Protein AF-A0A1H0BZW8-F1 (afdb_monomer)

Foldseek 3Di:
DDDDDDPQLQVQLVVCCVVVVDDSVVSSQVSRCVVVQHQEDEDQPDDAQDQDPVRYGYHHPVD

Radius of gyration: 10.89 Å; Cα contacts (8 Å, |Δi|>4): 82; chains: 1; bounding box: 21×22×30 Å

InterPro domains:
  IPR002716 PIN domain [PF01850] (2-45)
  IPR029060 PIN-like domain superfamily [SSF88723] (2-59)

Secondary structure (DSSP, 8-state):
------HHHHHHHHHHHHHH---HHHHHHHHHHHHTT-SEEE-SSS-TT-EETTTEEEE-TT-

Mean predicted aligned error: 2.76 Å

pLDDT: mean 94.01, std 5.22, range [66.94, 97.56]

Structure (mmCIF, N/CA/C/O backbone):
data_AF-A0A1H0BZW8-F1
#
_entry.id   AF-A0A1H0BZW8-F1
#
loop_
_atom_site.group_PDB
_atom_site.id
_atom_site.type_symbol
_atom_site.label_atom_id
_atom_site.label_alt_id
_atom_site.label_comp_id
_atom_site.label_asym_id
_atom_site.label_entity_id
_atom_site.label_seq_id
_atom_site.pdbx_PDB_ins_code
_atom_site.Cartn_x
_atom_site.Cartn_y
_atom_site.Cartn_z
_atom_site.occupancy
_atom_site.B_iso_or_equiv
_atom_site.auth_seq_id
_atom_site.auth_comp_id
_atom_site.auth_asym_id
_atom_site.auth_atom_id
_atom_site.pdbx_PDB_model_num
ATOM 1 N N . MET A 1 1 ? -2.701 -11.836 -4.610 1.00 66.94 1 MET A N 1
ATOM 2 C CA . MET A 1 1 ? -2.956 -11.604 -6.050 1.00 66.94 1 MET A CA 1
ATOM 3 C C . MET A 1 1 ? -1.608 -11.447 -6.731 1.00 66.94 1 MET A C 1
ATOM 5 O O . MET A 1 1 ? -0.738 -10.823 -6.140 1.00 66.94 1 MET A O 1
ATOM 9 N N . VAL A 1 2 ? -1.411 -12.032 -7.911 1.00 84.00 2 VAL A N 1
ATOM 10 C CA . VAL A 1 2 ? -0.209 -11.770 -8.714 1.00 84.00 2 VAL A CA 1
ATOM 11 C C . VAL A 1 2 ? -0.581 -10.703 -9.731 1.00 84.00 2 VAL A C 1
ATOM 13 O O . VAL A 1 2 ? -1.534 -10.893 -10.482 1.00 84.00 2 VAL A O 1
ATOM 16 N N . VAL A 1 3 ? 0.137 -9.583 -9.722 1.00 89.62 3 VAL A N 1
ATOM 17 C CA . VAL A 1 3 ? -0.070 -8.473 -10.657 1.00 89.62 3 VAL A CA 1
ATOM 18 C C . VAL A 1 3 ? 1.234 -8.190 -11.403 1.00 89.62 3 VAL A C 1
ATOM 20 O O . VAL A 1 3 ? 2.309 -8.332 -10.814 1.00 89.62 3 VAL A O 1
ATOM 23 N N . PRO A 1 4 ? 1.180 -7.829 -12.695 1.00 91.00 4 PRO A N 1
ATOM 24 C CA . PRO A 1 4 ? 2.371 -7.443 -13.435 1.00 91.00 4 PRO A CA 1
ATOM 25 C C . PRO A 1 4 ? 2.910 -6.109 -12.914 1.00 91.00 4 PRO A C 1
ATOM 27 O O . PRO A 1 4 ? 2.149 -5.188 -12.620 1.00 91.00 4 PRO A O 1
ATOM 30 N N . LEU A 1 5 ? 4.234 -5.991 -12.840 1.00 91.88 5 LEU A N 1
ATOM 31 C CA . LEU A 1 5 ? 4.881 -4.734 -12.490 1.00 91.88 5 LEU A CA 1
ATOM 32 C C . LEU A 1 5 ? 4.851 -3.782 -13.692 1.00 91.88 5 LEU A C 1
ATOM 34 O O . LEU A 1 5 ? 5.416 -4.087 -14.742 1.00 91.88 5 LEU A O 1
ATOM 38 N N . THR A 1 6 ? 4.225 -2.620 -13.526 1.00 94.88 6 THR A N 1
ATOM 39 C CA . THR A 1 6 ? 4.181 -1.559 -14.540 1.00 94.88 6 THR A CA 1
ATOM 40 C C . THR A 1 6 ? 4.994 -0.344 -14.098 1.00 94.88 6 THR A C 1
ATOM 42 O O . THR A 1 6 ? 5.290 -0.162 -12.914 1.00 94.88 6 THR A O 1
ATOM 45 N N . LEU A 1 7 ? 5.361 0.518 -15.052 1.00 94.94 7 LEU A N 1
ATOM 46 C CA . LEU A 1 7 ? 6.056 1.775 -14.748 1.00 94.94 7 LEU A CA 1
ATOM 47 C C . LEU A 1 7 ? 5.227 2.684 -13.832 1.00 94.94 7 LEU A C 1
ATOM 49 O O . LEU A 1 7 ? 5.798 3.368 -12.983 1.00 94.94 7 LEU A O 1
ATOM 53 N N . ASP A 1 8 ? 3.903 2.669 -13.972 1.00 95.06 8 ASP A N 1
ATOM 54 C CA . ASP A 1 8 ? 2.991 3.444 -13.129 1.00 95.06 8 ASP A CA 1
ATOM 55 C C . ASP A 1 8 ? 3.024 2.970 -11.674 1.00 95.06 8 ASP A C 1
ATOM 57 O O . ASP A 1 8 ? 3.169 3.795 -10.774 1.00 95.06 8 ASP A O 1
ATOM 61 N N . ILE A 1 9 ? 3.050 1.651 -11.436 1.00 96.12 9 ILE A N 1
ATOM 62 C CA . ILE A 1 9 ? 3.230 1.083 -10.089 1.00 96.12 9 ILE A CA 1
ATOM 63 C C . ILE A 1 9 ? 4.570 1.524 -9.490 1.00 96.12 9 ILE A C 1
ATOM 65 O O . ILE A 1 9 ? 4.631 1.919 -8.325 1.00 96.12 9 ILE A O 1
ATOM 69 N N . VAL A 1 10 ? 5.653 1.508 -10.276 1.00 96.62 10 VAL A N 1
ATOM 70 C CA . VAL A 1 10 ? 6.976 1.940 -9.795 1.00 96.62 10 VAL A CA 1
ATOM 71 C C . VAL A 1 10 ? 6.979 3.429 -9.441 1.00 96.62 10 VAL A C 1
ATOM 73 O O .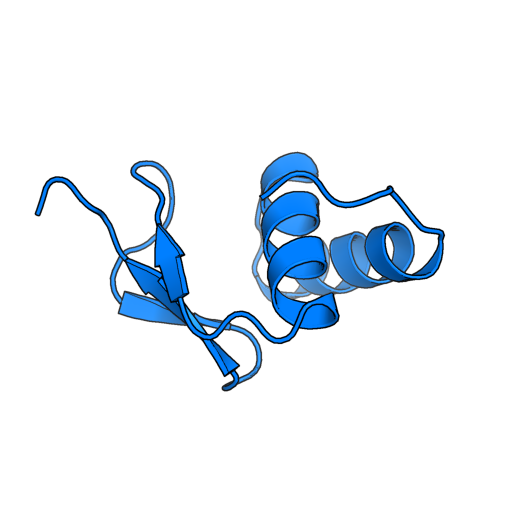 VAL A 1 10 ? 7.490 3.797 -8.383 1.00 96.62 10 VAL A O 1
ATOM 76 N N . ARG A 1 11 ? 6.377 4.292 -10.264 1.00 96.56 11 ARG A N 1
ATOM 77 C CA . ARG A 1 11 ? 6.239 5.727 -9.956 1.00 96.56 11 ARG A CA 1
ATOM 78 C C . ARG A 1 11 ? 5.407 5.950 -8.699 1.00 96.56 11 ARG A C 1
ATOM 80 O O . ARG A 1 11 ? 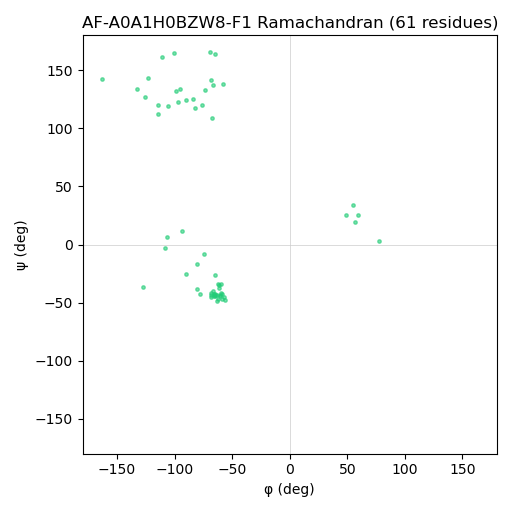5.844 6.655 -7.792 1.00 96.56 11 ARG A O 1
ATOM 87 N N . LYS A 1 12 ? 4.264 5.272 -8.599 1.00 95.75 12 LYS A N 1
ATOM 88 C CA . LYS A 1 12 ? 3.375 5.350 -7.441 1.00 95.75 12 LYS A CA 1
ATOM 89 C C . LYS A 1 12 ? 4.058 4.870 -6.162 1.00 95.75 12 LYS A C 1
ATOM 91 O O . LYS A 1 12 ? 3.885 5.479 -5.111 1.00 95.75 12 LYS A O 1
ATOM 96 N N . SER A 1 13 ? 4.891 3.834 -6.247 1.00 96.69 13 SER A N 1
ATOM 97 C CA . SER A 1 13 ? 5.663 3.345 -5.100 1.00 96.69 13 SER A CA 1
ATOM 98 C C . SER A 1 13 ? 6.620 4.402 -4.546 1.00 96.69 13 SER A C 1
ATOM 100 O O . SER A 1 13 ? 6.781 4.500 -3.334 1.00 96.69 13 SER A O 1
ATOM 102 N N . TRP A 1 14 ? 7.206 5.246 -5.400 1.00 97.12 14 TRP A N 1
ATOM 103 C CA . TRP A 1 14 ? 8.048 6.354 -4.949 1.00 97.12 14 TRP A CA 1
ATOM 104 C C . TRP A 1 14 ? 7.237 7.430 -4.224 1.00 97.12 14 TRP A C 1
ATOM 106 O O . TRP A 1 14 ? 7.615 7.826 -3.123 1.00 97.12 14 TRP A O 1
ATOM 116 N N . GLU A 1 15 ? 6.079 7.820 -4.766 1.00 96.44 15 GLU A N 1
ATOM 117 C CA . GLU A 1 15 ? 5.167 8.763 -4.100 1.00 96.44 15 GLU A CA 1
ATOM 118 C C . GLU A 1 15 ? 4.737 8.257 -2.714 1.00 96.44 15 GLU A C 1
ATOM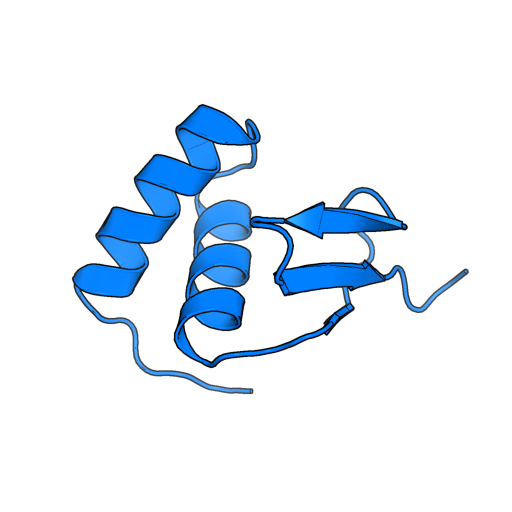 120 O O . GLU A 1 15 ? 4.754 8.998 -1.728 1.00 96.44 15 GLU A O 1
ATOM 125 N N . ILE A 1 16 ? 4.377 6.972 -2.622 1.00 96.25 16 ILE A N 1
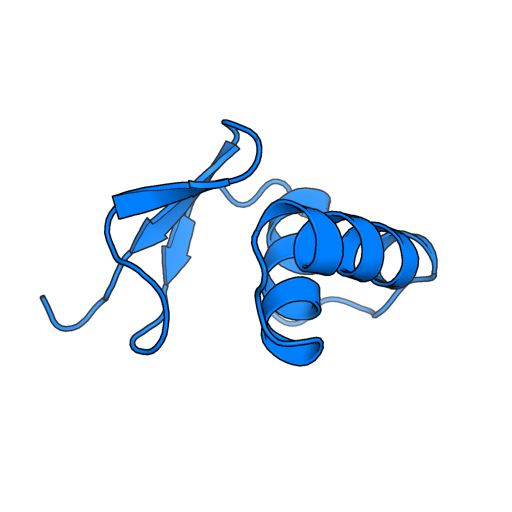ATOM 126 C CA . ILE A 1 16 ? 3.951 6.338 -1.369 1.00 96.25 16 ILE A CA 1
ATOM 127 C C . ILE A 1 16 ? 5.100 6.280 -0.3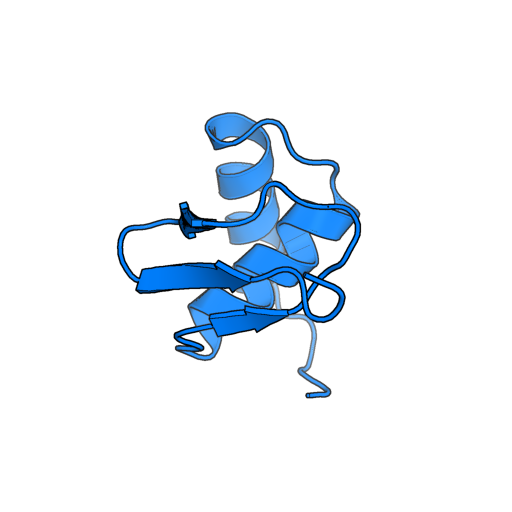71 1.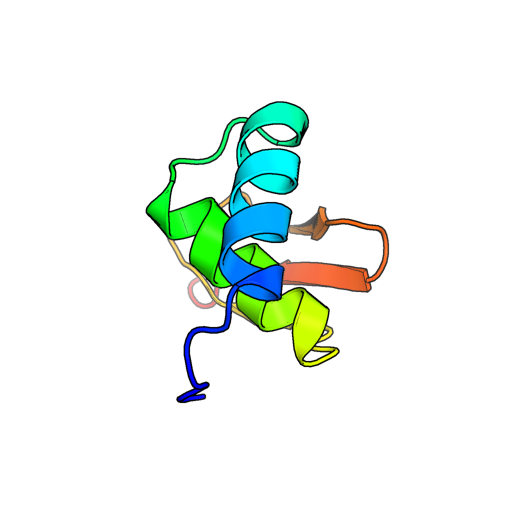00 96.25 16 ILE A C 1
ATOM 129 O O . ILE A 1 16 ? 4.907 6.632 0.793 1.00 96.25 16 ILE A O 1
ATOM 133 N N . LYS A 1 17 ? 6.298 5.901 -0.821 1.00 96.69 17 LYS A N 1
ATOM 134 C CA . LYS A 1 17 ? 7.501 5.888 0.011 1.00 96.69 17 LYS A CA 1
ATOM 135 C C . LYS A 1 17 ? 7.762 7.259 0.622 1.00 96.69 17 LYS A C 1
ATOM 137 O O . LYS A 1 17 ? 8.013 7.372 1.820 1.00 96.69 17 LYS A O 1
ATOM 142 N N . GLU A 1 18 ? 7.697 8.314 -0.184 1.00 95.69 18 GLU A N 1
ATOM 143 C CA . GLU A 1 18 ? 7.957 9.670 0.291 1.00 95.69 18 GLU A CA 1
ATOM 144 C C . GLU A 1 18 ? 6.892 10.157 1.277 1.00 95.69 18 GLU A C 1
ATOM 146 O O . GLU A 1 18 ? 7.247 10.773 2.290 1.00 95.69 18 GLU A O 1
ATOM 151 N N . LYS A 1 19 ? 5.617 9.845 1.011 1.00 95.81 19 LYS A N 1
ATOM 152 C CA . LYS A 1 19 ? 4.462 10.301 1.793 1.00 95.81 19 LYS A CA 1
ATOM 153 C C . LYS A 1 19 ? 4.262 9.535 3.101 1.00 95.81 19 LYS A C 1
ATOM 155 O O . LYS A 1 19 ? 3.989 10.154 4.125 1.00 95.81 19 LYS A O 1
ATOM 160 N N . TYR A 1 20 ? 4.409 8.213 3.070 1.00 94.31 20 TYR A N 1
ATOM 161 C CA . TYR A 1 20 ? 4.108 7.315 4.191 1.00 94.31 20 TYR A CA 1
ATOM 162 C C . TYR A 1 20 ? 5.355 6.728 4.859 1.00 94.31 20 TYR A C 1
ATOM 164 O O . TYR A 1 20 ? 5.237 6.044 5.869 1.00 94.31 20 TYR A O 1
ATOM 172 N N . LYS A 1 21 ? 6.554 7.030 4.339 1.00 94.19 21 LYS A N 1
ATOM 173 C CA . LYS A 1 21 ? 7.855 6.610 4.898 1.00 94.19 21 LYS A CA 1
ATOM 174 C C . LYS A 1 21 ? 8.040 5.094 5.007 1.00 94.19 21 LYS A C 1
ATOM 176 O O . LYS A 1 21 ? 8.851 4.624 5.799 1.00 94.19 21 LYS A O 1
ATOM 181 N N . PHE A 1 22 ? 7.336 4.339 4.173 1.00 93.88 22 PHE A N 1
ATOM 182 C CA . PHE A 1 22 ? 7.509 2.898 4.047 1.00 93.88 22 PHE A CA 1
ATOM 183 C C . PHE A 1 22 ? 8.847 2.524 3.395 1.00 93.88 22 PHE A C 1
ATOM 185 O O . PHE A 1 22 ? 9.519 3.353 2.770 1.00 93.88 22 PHE A O 1
ATOM 192 N N . SER A 1 23 ? 9.236 1.248 3.498 1.00 94.69 23 SER A N 1
ATOM 193 C CA . SER A 1 23 ? 10.332 0.725 2.683 1.00 94.69 23 SER A CA 1
ATOM 194 C C . SER A 1 23 ? 9.945 0.741 1.197 1.00 94.69 23 SER A C 1
ATOM 196 O O . SER A 1 23 ? 8.773 0.882 0.838 1.00 94.69 23 SER A O 1
ATOM 198 N N . TYR A 1 24 ? 10.926 0.620 0.297 1.00 93.56 24 TYR A N 1
ATOM 199 C CA . TYR A 1 24 ? 10.627 0.581 -1.140 1.00 93.56 24 TYR A CA 1
ATOM 200 C C . TYR A 1 24 ? 9.685 -0.581 -1.498 1.00 93.56 24 TYR A C 1
ATOM 202 O O . TYR A 1 24 ? 8.730 -0.381 -2.244 1.00 93.56 24 TYR A O 1
ATOM 210 N N . TRP A 1 25 ? 9.918 -1.764 -0.927 1.00 94.25 25 TRP A N 1
ATOM 211 C CA . TRP A 1 25 ? 9.119 -2.960 -1.198 1.00 94.25 25 TRP A CA 1
ATOM 212 C C . TRP A 1 25 ? 7.697 -2.844 -0.655 1.00 94.25 25 TRP A C 1
ATOM 214 O O . TRP A 1 25 ? 6.747 -3.119 -1.382 1.00 94.25 25 TRP A O 1
ATOM 224 N N . ASP A 1 26 ? 7.543 -2.333 0.563 1.00 95.38 26 ASP A N 1
ATOM 225 C CA . ASP A 1 26 ? 6.227 -2.065 1.152 1.00 95.38 26 ASP A CA 1
ATOM 226 C C . ASP A 1 26 ? 5.446 -1.058 0.310 1.00 95.38 26 ASP A C 1
ATOM 228 O O . ASP A 1 26 ? 4.283 -1.267 -0.030 1.00 95.38 26 ASP A O 1
ATOM 232 N N . SER A 1 27 ? 6.120 0.009 -0.120 1.00 96.44 27 SER A N 1
ATOM 233 C CA . SER A 1 27 ? 5.513 1.021 -0.984 1.00 96.44 27 SER A CA 1
ATOM 234 C C . SER A 1 27 ? 5.081 0.441 -2.330 1.00 96.44 27 SER A C 1
ATOM 236 O O . SER A 1 27 ? 4.070 0.867 -2.882 1.00 96.44 27 SER A O 1
ATOM 238 N N . LEU A 1 28 ? 5.822 -0.538 -2.857 1.00 96.00 28 LEU A N 1
ATOM 239 C CA . LEU A 1 28 ? 5.487 -1.237 -4.095 1.00 96.00 28 LEU A CA 1
ATOM 240 C C . LEU A 1 28 ? 4.236 -2.108 -3.941 1.00 96.00 28 LEU A C 1
ATOM 242 O O . LEU A 1 28 ? 3.383 -2.118 -4.830 1.00 96.00 28 LEU A O 1
ATOM 246 N N . ILE A 1 29 ? 4.108 -2.807 -2.811 1.00 95.31 29 ILE A N 1
ATOM 247 C CA . ILE A 1 29 ? 2.931 -3.620 -2.476 1.00 95.31 29 ILE A CA 1
ATOM 248 C C . ILE A 1 29 ? 1.697 -2.723 -2.348 1.00 95.31 29 ILE A C 1
ATOM 250 O O . ILE A 1 29 ? 0.673 -2.981 -2.983 1.00 95.31 29 ILE A O 1
ATOM 254 N N . VAL A 1 30 ? 1.810 -1.629 -1.591 1.00 96.06 30 VAL A N 1
ATOM 255 C CA . VAL A 1 30 ? 0.723 -0.661 -1.391 1.00 96.06 30 VAL A CA 1
ATOM 256 C C . VAL A 1 30 ? 0.330 0.005 -2.716 1.00 96.06 30 VAL A C 1
ATOM 258 O O . VAL A 1 30 ? -0.857 0.097 -3.024 1.00 96.06 30 VAL A O 1
ATOM 261 N N . ALA A 1 31 ? 1.301 0.413 -3.539 1.00 96.69 31 ALA A N 1
ATOM 262 C CA . ALA A 1 31 ? 1.044 0.966 -4.871 1.00 96.69 31 ALA A CA 1
ATOM 263 C C . ALA A 1 31 ? 0.294 -0.030 -5.760 1.00 96.69 31 ALA A C 1
ATOM 265 O O . ALA A 1 31 ? -0.718 0.315 -6.362 1.00 96.69 31 ALA A O 1
ATOM 266 N N . SER A 1 32 ? 0.749 -1.282 -5.791 1.00 95.94 32 SER A N 1
ATOM 267 C CA . SER A 1 32 ? 0.112 -2.350 -6.564 1.00 95.94 32 SER A CA 1
ATOM 268 C C . SER A 1 32 ? -1.336 -2.588 -6.129 1.00 95.94 32 SER A C 1
ATOM 270 O O . SER A 1 32 ? -2.215 -2.750 -6.975 1.00 95.94 32 SER A O 1
ATOM 272 N N . ALA A 1 33 ? -1.600 -2.581 -4.820 1.00 95.75 33 ALA A N 1
ATOM 273 C CA . ALA A 1 33 ? -2.942 -2.734 -4.269 1.00 95.75 33 ALA A CA 1
ATOM 274 C C . ALA A 1 33 ? -3.860 -1.560 -4.657 1.00 95.75 33 ALA A C 1
ATOM 276 O O . ALA A 1 33 ? -4.998 -1.782 -5.068 1.00 95.75 33 ALA A O 1
ATOM 277 N N . LEU A 1 34 ? -3.358 -0.324 -4.596 1.00 95.06 34 LEU A N 1
ATOM 278 C CA . LEU A 1 34 ? -4.112 0.868 -4.992 1.00 95.06 34 LEU A CA 1
ATOM 279 C C . LEU A 1 34 ? -4.443 0.886 -6.488 1.00 95.06 34 LEU A C 1
ATOM 281 O O . LEU A 1 34 ? -5.589 1.155 -6.845 1.00 95.06 34 LEU A O 1
ATOM 285 N N . GLU A 1 35 ? -3.479 0.558 -7.352 1.00 94.88 35 GLU A N 1
ATOM 286 C CA . GLU A 1 35 ? -3.680 0.528 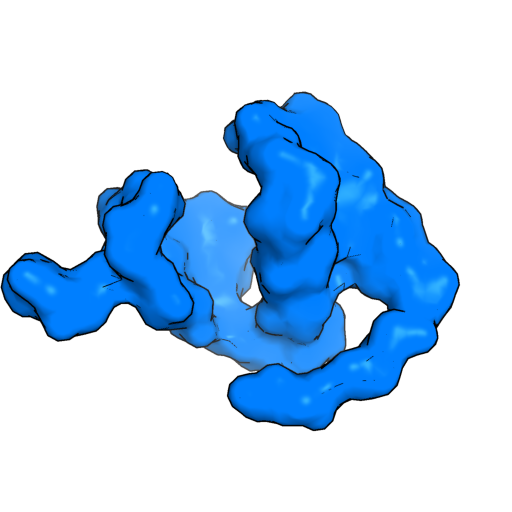-8.810 1.00 94.88 35 GLU A CA 1
ATOM 287 C C . GLU A 1 35 ? -4.686 -0.551 -9.240 1.00 94.88 35 GLU A C 1
ATOM 289 O O . GLU A 1 35 ? -5.380 -0.400 -10.243 1.00 94.88 35 GLU A O 1
ATOM 294 N N . ASN A 1 36 ? -4.825 -1.619 -8.449 1.00 93.00 36 ASN A N 1
ATOM 295 C CA . ASN A 1 36 ? -5.812 -2.676 -8.679 1.00 93.00 36 ASN A CA 1
ATOM 296 C C . ASN A 1 36 ? -7.128 -2.456 -7.910 1.00 93.00 36 ASN A C 1
ATOM 298 O O . ASN A 1 36 ? -7.971 -3.350 -7.873 1.00 93.00 36 ASN A O 1
ATOM 302 N N . ASN A 1 37 ? -7.335 -1.265 -7.332 1.00 93.06 37 ASN A N 1
ATOM 303 C CA . ASN A 1 37 ? -8.530 -0.891 -6.567 1.00 93.06 37 ASN A CA 1
ATOM 304 C C . ASN A 1 37 ? -8.851 -1.844 -5.402 1.00 93.06 37 ASN A C 1
ATOM 306 O O . ASN A 1 37 ? -10.018 -2.063 -5.072 1.00 93.06 37 ASN A O 1
ATOM 310 N N . CYS A 1 38 ? -7.827 -2.408 -4.762 1.00 95.12 38 CYS A N 1
ATOM 311 C CA . CYS A 1 38 ? -8.016 -3.155 -3.527 1.00 95.12 38 CYS A CA 1
ATOM 312 C C . CYS A 1 38 ? -8.477 -2.209 -2.413 1.00 95.12 38 CYS A C 1
ATOM 314 O O . CYS A 1 38 ? -7.932 -1.117 -2.247 1.00 95.12 38 CYS A O 1
ATOM 316 N N . SER A 1 39 ? -9.456 -2.652 -1.627 1.00 95.94 39 SER A N 1
ATOM 317 C CA . SER A 1 39 ? -9.927 -1.934 -0.441 1.00 95.94 39 SER A CA 1
ATOM 318 C C . SER A 1 39 ? -9.175 -2.322 0.830 1.00 95.94 39 SER A C 1
ATOM 320 O O . SER A 1 39 ? -9.098 -1.518 1.752 1.00 95.94 39 SER A O 1
ATOM 322 N N . ILE A 1 40 ? -8.603 -3.531 0.882 1.00 96.19 40 ILE A N 1
ATOM 323 C CA . ILE A 1 40 ? -7.916 -4.076 2.059 1.00 96.19 40 ILE A CA 1
ATOM 324 C C . ILE A 1 40 ? -6.561 -4.666 1.646 1.00 96.19 40 ILE A C 1
ATOM 326 O O . ILE A 1 40 ? -6.474 -5.412 0.667 1.00 96.19 40 ILE A O 1
ATOM 330 N N . LEU A 1 41 ? -5.513 -4.350 2.408 1.00 96.19 41 LEU A N 1
ATOM 331 C CA . LEU A 1 41 ? -4.191 -4.968 2.352 1.00 96.19 41 LEU A CA 1
ATOM 332 C C . LEU A 1 41 ? -3.930 -5.720 3.659 1.00 96.19 41 LEU A C 1
ATOM 334 O O . LEU A 1 41 ? -3.766 -5.107 4.712 1.00 96.19 41 LEU A O 1
ATOM 338 N N . TYR A 1 42 ? -3.858 -7.047 3.577 1.00 95.50 42 TYR A N 1
ATOM 339 C CA . TYR A 1 42 ? -3.516 -7.884 4.723 1.00 95.50 42 TYR A CA 1
ATOM 340 C C . TYR A 1 42 ? -2.003 -7.982 4.901 1.00 95.50 42 TYR A C 1
ATOM 342 O O . TYR A 1 42 ? -1.306 -8.377 3.966 1.00 95.50 42 TYR A O 1
ATOM 350 N N . THR A 1 43 ? -1.500 -7.644 6.088 1.00 94.44 43 THR A N 1
ATOM 351 C CA . THR A 1 43 ? -0.063 -7.701 6.394 1.00 94.44 43 THR A CA 1
ATOM 352 C C . THR A 1 43 ? 0.196 -7.674 7.899 1.00 94.44 43 THR A C 1
ATOM 354 O O . THR A 1 43 ? -0.476 -6.962 8.637 1.00 94.44 43 THR A O 1
ATOM 357 N N . GLU A 1 44 ? 1.195 -8.431 8.351 1.00 94.19 44 GLU A N 1
ATOM 358 C CA . GLU A 1 44 ? 1.627 -8.458 9.756 1.00 94.19 44 GLU A CA 1
ATOM 359 C C . GLU A 1 44 ? 2.541 -7.270 10.094 1.00 94.19 44 GLU A C 1
ATOM 361 O O . GLU A 1 44 ? 2.421 -6.679 11.164 1.00 94.19 44 GLU A O 1
ATOM 366 N N . ASP A 1 45 ? 3.414 -6.894 9.155 1.00 92.12 45 ASP A N 1
ATOM 367 C CA . ASP A 1 45 ? 4.514 -5.954 9.398 1.00 92.12 45 ASP A CA 1
ATOM 368 C C . ASP A 1 45 ? 4.116 -4.469 9.381 1.00 92.12 45 ASP A C 1
ATOM 370 O O . ASP A 1 45 ? 4.879 -3.615 9.835 1.00 92.12 45 ASP A O 1
ATOM 374 N N . MET A 1 46 ? 2.943 -4.127 8.837 1.00 92.81 46 MET A N 1
ATOM 375 C CA . MET A 1 46 ? 2.514 -2.730 8.698 1.00 92.81 46 MET A CA 1
ATOM 376 C C . MET A 1 46 ? 1.529 -2.323 9.794 1.00 92.81 46 MET A C 1
ATOM 378 O O . MET A 1 46 ? 0.947 -3.148 10.497 1.00 92.81 46 MET A O 1
ATOM 382 N N . GLN A 1 47 ? 1.327 -1.013 9.931 1.00 94.00 47 GLN A N 1
ATOM 383 C CA . GLN A 1 47 ? 0.448 -0.452 10.946 1.00 94.00 47 GLN A CA 1
ATOM 384 C C . GLN A 1 47 ? -1.023 -0.803 10.672 1.00 94.00 47 GLN A C 1
ATOM 386 O O . GLN A 1 47 ? -1.652 -0.255 9.768 1.00 94.0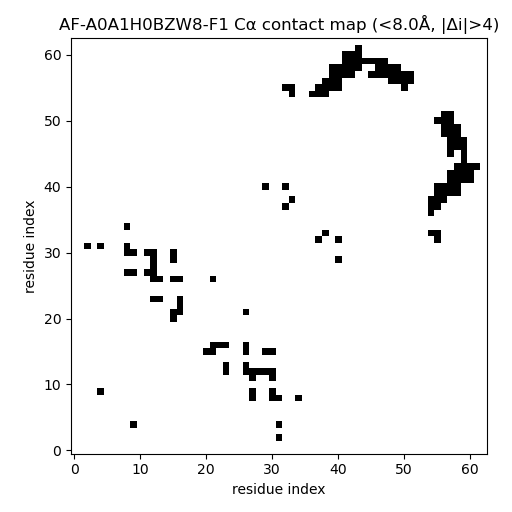0 47 GLN A O 1
ATOM 391 N N . ASP A 1 48 ? -1.577 -1.683 11.505 1.00 95.12 48 ASP A N 1
ATOM 392 C CA . ASP A 1 48 ? -2.991 -2.060 11.472 1.00 95.12 48 ASP A CA 1
ATOM 393 C C . ASP A 1 48 ? -3.933 -0.852 11.642 1.00 95.12 48 ASP A C 1
ATOM 395 O O . ASP A 1 48 ? -3.692 0.036 12.467 1.00 95.12 48 ASP A O 1
ATOM 399 N N . GLY A 1 49 ? -5.011 -0.834 10.855 1.00 94.25 49 GLY A N 1
ATOM 400 C CA . GLY A 1 49 ? -6.019 0.227 10.813 1.00 94.25 49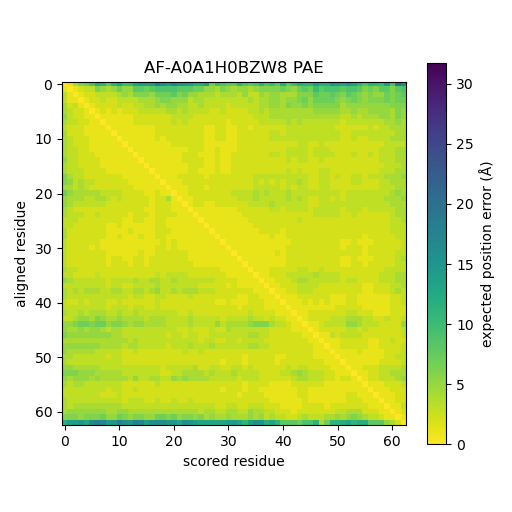 GLY A CA 1
ATOM 401 C C . GLY A 1 49 ? -5.586 1.479 10.043 1.00 94.25 49 GLY A C 1
ATOM 402 O O . GLY A 1 49 ? -6.316 2.472 10.004 1.00 94.25 49 GLY A O 1
ATOM 403 N N . GLN A 1 50 ? -4.396 1.482 9.435 1.00 95.88 50 GLN A N 1
ATOM 404 C CA . GLN A 1 50 ? -3.933 2.615 8.641 1.00 95.88 50 GLN A CA 1
ATOM 405 C C . GLN A 1 50 ? -4.668 2.679 7.295 1.00 95.88 50 GLN A C 1
ATOM 407 O O . GLN A 1 50 ? -4.743 1.694 6.565 1.00 95.88 50 GLN A O 1
ATOM 412 N N . ILE A 1 51 ? -5.152 3.870 6.930 1.00 96.44 51 ILE A N 1
ATOM 413 C CA . ILE A 1 51 ? -5.830 4.110 5.650 1.00 96.44 51 ILE A CA 1
ATOM 414 C C . ILE A 1 51 ? -4.905 4.882 4.702 1.00 96.44 51 ILE A C 1
ATOM 416 O O . ILE A 1 51 ? -4.528 6.029 4.960 1.00 96.44 51 ILE A O 1
ATOM 420 N N . ILE A 1 52 ? -4.589 4.275 3.561 1.00 95.50 52 ILE A N 1
ATOM 421 C CA . ILE A 1 52 ? -3.755 4.838 2.498 1.00 95.50 52 ILE A CA 1
ATOM 422 C C . ILE A 1 52 ? -4.638 5.407 1.383 1.00 95.50 52 ILE A C 1
ATOM 424 O O . ILE A 1 52 ? -5.592 4.770 0.931 1.00 95.50 52 ILE A O 1
ATOM 428 N N . GLU A 1 53 ? -4.337 6.637 0.947 1.00 94.62 53 GLU A N 1
ATOM 429 C CA . GLU A 1 53 ? -5.055 7.362 -0.119 1.00 94.62 53 GLU A CA 1
ATOM 430 C C . GLU A 1 53 ? -6.595 7.374 0.024 1.00 94.62 53 GLU A C 1
ATOM 432 O O . GLU A 1 53 ? -7.312 7.525 -0.962 1.00 94.62 53 GLU A O 1
ATOM 437 N N . LYS A 1 54 ? -7.122 7.224 1.252 1.00 94.31 54 LYS A N 1
ATOM 438 C CA . LYS A 1 54 ? -8.565 7.080 1.548 1.00 94.31 54 LYS A CA 1
ATOM 439 C C . LYS A 1 54 ? -9.248 5.906 0.823 1.00 94.31 54 LYS A C 1
ATOM 441 O O . LYS A 1 54 ? -10.468 5.918 0.681 1.00 94.31 54 LYS A O 1
ATOM 446 N N . LYS A 1 55 ? -8.481 4.926 0.339 1.00 95.44 55 LYS A N 1
ATOM 447 C CA . LYS A 1 55 ? -8.984 3.810 -0.477 1.00 95.44 55 LYS A CA 1
ATOM 448 C C . LYS A 1 55 ? -8.576 2.439 0.044 1.00 95.44 55 LYS A C 1
ATOM 450 O O . LYS A 1 55 ? -9.372 1.517 -0.068 1.00 95.44 55 LYS A O 1
ATOM 455 N N . LEU A 1 56 ? -7.363 2.316 0.579 1.00 96.62 56 LEU A N 1
ATOM 456 C CA . LEU A 1 56 ? -6.791 1.041 1.000 1.00 96.62 56 LEU A CA 1
ATOM 457 C C . LEU A 1 56 ? -6.595 1.032 2.514 1.00 96.62 56 LEU A C 1
ATOM 459 O O . LEU A 1 56 ? -5.857 1.862 3.040 1.00 96.62 56 LEU A O 1
ATOM 463 N N . GLU A 1 57 ? -7.234 0.096 3.199 1.00 97.56 57 GLU A N 1
ATOM 464 C CA . GLU A 1 57 ? -7.061 -0.147 4.628 1.00 97.56 57 GLU A CA 1
ATOM 465 C C . GLU A 1 57 ? -6.032 -1.256 4.863 1.00 97.56 57 GLU A C 1
ATOM 467 O O . GLU A 1 57 ? -6.070 -2.301 4.214 1.00 97.56 57 GLU A O 1
ATOM 472 N N . ILE A 1 58 ? -5.105 -1.029 5.787 1.00 96.75 58 ILE A N 1
ATOM 473 C CA . ILE A 1 58 ? -4.126 -2.023 6.224 1.00 96.75 58 ILE A CA 1
ATOM 474 C C . ILE A 1 58 ? -4.713 -2.799 7.400 1.00 96.75 58 ILE A C 1
ATOM 476 O O . ILE A 1 58 ? -5.074 -2.200 8.411 1.00 96.75 58 ILE A O 1
ATOM 480 N N . VAL A 1 59 ? -4.774 -4.124 7.277 1.00 97.44 59 VAL A N 1
ATOM 481 C CA . VAL A 1 59 ? -5.342 -5.013 8.298 1.00 97.44 59 VAL A CA 1
ATOM 482 C C . VAL A 1 59 ? -4.330 -6.090 8.669 1.00 97.44 59 VAL A C 1
ATOM 484 O O . VAL A 1 59 ? -3.840 -6.820 7.805 1.00 97.44 59 VAL A O 1
ATOM 487 N N . ASN A 1 60 ? -4.041 -6.228 9.959 1.00 96.00 60 ASN A N 1
ATOM 488 C CA . ASN A 1 60 ? -3.235 -7.323 10.475 1.00 96.00 60 ASN A CA 1
ATOM 489 C C . ASN A 1 60 ? -4.116 -8.574 10.658 1.00 96.00 60 ASN A C 1
ATOM 491 O O . ASN A 1 60 ? -5.057 -8.542 11.450 1.00 96.00 60 ASN A O 1
ATOM 495 N N . PRO A 1 61 ? -3.837 -9.683 9.946 1.00 93.50 61 PRO A N 1
ATOM 496 C CA . PRO A 1 61 ? -4.672 -10.884 9.989 1.00 93.50 61 PRO A CA 1
ATOM 497 C C . PRO A 1 61 ? -4.522 -11.715 11.276 1.00 93.50 61 PRO A C 1
ATOM 499 O O . PRO A 1 61 ? -5.272 -12.671 11.454 1.00 93.50 61 PRO A O 1
ATOM 502 N N . PHE A 1 62 ? -3.557 -11.392 12.141 1.00 92.00 62 PHE A N 1
ATOM 503 C CA . PHE A 1 62 ? -3.270 -12.104 13.394 1.00 92.00 62 PHE A CA 1
ATOM 504 C C . PHE A 1 62 ? -3.702 -11.333 14.645 1.00 92.00 62 PHE A C 1
ATOM 506 O O . PHE A 1 62 ? -3.388 -11.751 15.763 1.00 92.00 62 PHE A O 1
ATOM 513 N N . LYS A 1 63 ? -4.391 -10.206 14.458 1.00 68.19 63 LYS A N 1
ATOM 514 C CA . LYS A 1 63 ? -5.163 -9.571 15.525 1.00 68.19 63 LYS A CA 1
ATOM 515 C C . LYS A 1 63 ? -6.404 -10.381 15.883 1.00 68.19 63 LYS A C 1
ATOM 517 O O . LYS A 1 63 ? -7.004 -10.991 14.971 1.00 68.19 63 LYS A O 1
#

Nearest PDB structures (foldseek):
  8wmm-assembly1_G  TM=9.151E-01  e=7.825E-05  Chryseobacterium
  7by2-assembly1_B-2  TM=8.430E-01  e=4.352E-02  Klebsiella pneumoniae

Solvent-accessible surface area (backbone atoms only — not comparable to full-atom values): 3733 Å² total; per-residue (Å²): 136,91,76,84,92,46,71,65,36,55,54,42,12,52,55,41,19,73,74,69,67,47,53,69,67,57,13,38,53,53,25,47,36,55,80,68,67,37,55,67,45,79,38,81,90,56,67,62,76,40,67,46,94,88,54,29,34,29,39,40,82,86,112

Organism: NCBI:txid206665

Sequence (63 aa):
MVVPLTLDIVRKSWEIKEKYKFSYWDSLIVASALENNCSILYTEDMQDGQIIEKKLEIVNPFK